Protein AF-A0A920QNW9-F1 (afdb_monomer_lite)

Secondary structure (DSSP, 8-state):
-----SB-TTSPBPHHHHHHHHHHHTT--EEEEETT-GGGHHHHHHHHHHTTPPPPEEEEEPPPPPGGG--

Foldseek 3Di:
DDDDAQADPVRHGDPLNVVLVCCQVVVPQEAEEEPVCPVVVVVNVVNCVVVVHDDHHYHHDYDDDDPVVPD

Sequence (71 aa):
MDDFIIIKSDGYPTYHFANVIDDYLMNISHVMRAEEWPPSFPKHVNIYNSLNWQMPIFVHLPMILPLTRLN

Structure (mmCIF, N/CA/C/O backbone):
data_AF-A0A920QNW9-F1
#
_entry.id   AF-A0A920QNW9-F1
#
loop_
_atom_site.group_PDB
_atom_site.id
_atom_site.type_symbol
_atom_site.label_atom_id
_atom_site.label_alt_id
_atom_site.label_comp_id
_atom_site.label_asym_id
_atom_site.label_entity_id
_atom_site.label_seq_id
_atom_site.pdbx_PDB_ins_code
_atom_site.Cartn_x
_atom_site.Cartn_y
_atom_site.Cartn_z
_atom_site.occupancy
_atom_site.B_iso_or_equiv
_atom_site.auth_seq_id
_atom_site.auth_comp_id
_atom_site.auth_asym_id
_atom_site.auth_atom_id
_atom_site.pdbx_PDB_model_num
ATOM 1 N N . MET A 1 1 ? 10.123 -8.564 11.012 1.00 68.44 1 MET A N 1
ATOM 2 C CA . MET A 1 1 ? 9.382 -7.487 10.331 1.00 68.44 1 MET A CA 1
ATOM 3 C C . MET A 1 1 ? 8.946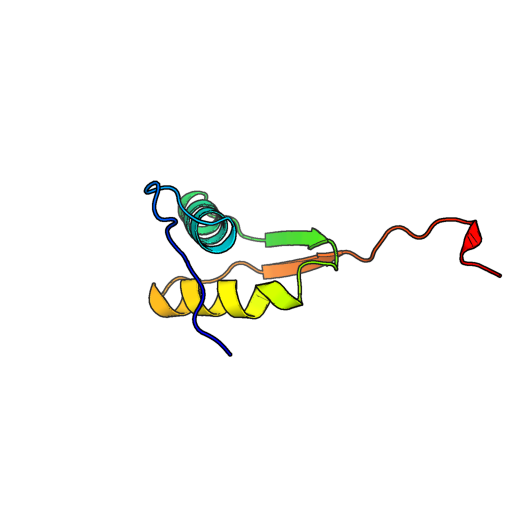 -6.551 11.428 1.00 68.44 1 MET A C 1
ATOM 5 O O . MET A 1 1 ? 8.396 -7.051 12.400 1.00 68.44 1 MET A O 1
ATOM 9 N N . ASP A 1 2 ? 9.267 -5.271 11.308 1.00 84.06 2 ASP A N 1
ATOM 10 C CA . ASP A 1 2 ? 9.033 -4.311 12.386 1.00 84.06 2 ASP A CA 1
ATOM 11 C C . ASP A 1 2 ? 7.625 -3.720 12.293 1.00 84.06 2 ASP A C 1
ATOM 13 O O . ASP A 1 2 ? 7.024 -3.680 11.210 1.00 84.06 2 ASP A O 1
ATOM 17 N N . ASP A 1 3 ? 7.115 -3.245 13.427 1.00 91.38 3 ASP A N 1
ATOM 18 C CA . ASP A 1 3 ? 5.862 -2.500 13.477 1.00 91.38 3 ASP A CA 1
ATOM 19 C C . ASP A 1 3 ? 5.998 -1.203 12.674 1.00 91.38 3 ASP A C 1
ATOM 21 O O . ASP A 1 3 ? 7.008 -0.497 12.743 1.00 91.38 3 ASP A O 1
ATOM 25 N N . PHE A 1 4 ? 4.968 -0.872 11.895 1.00 93.56 4 PHE A N 1
ATOM 26 C CA . PHE A 1 4 ? 4.957 0.330 11.069 1.00 93.56 4 PHE A CA 1
ATOM 27 C C . PHE A 1 4 ? 3.698 1.159 11.303 1.00 93.56 4 PHE A C 1
ATOM 29 O O . PHE A 1 4 ? 2.616 0.649 11.586 1.00 93.56 4 PHE A O 1
ATOM 36 N N . ILE A 1 5 ? 3.853 2.471 11.154 1.00 96.06 5 ILE A N 1
ATOM 37 C CA . ILE A 1 5 ? 2.775 3.441 11.333 1.00 96.06 5 ILE A CA 1
ATOM 38 C C . ILE A 1 5 ? 1.776 3.310 10.170 1.00 96.06 5 ILE A C 1
ATOM 40 O O . ILE A 1 5 ? 2.153 3.427 8.999 1.00 96.06 5 ILE A O 1
ATOM 44 N N . ILE A 1 6 ? 0.494 3.109 10.489 1.00 96.75 6 ILE A N 1
ATOM 45 C CA . ILE A 1 6 ? -0.612 3.098 9.510 1.00 96.75 6 ILE A CA 1
ATOM 46 C C . ILE A 1 6 ? -1.426 4.400 9.509 1.00 96.75 6 ILE A C 1
ATOM 48 O O . ILE A 1 6 ? -1.896 4.818 8.454 1.00 96.75 6 ILE A O 1
ATOM 52 N N . ILE A 1 7 ? -1.508 5.088 10.651 1.00 97.94 7 ILE A N 1
ATOM 53 C CA . ILE A 1 7 ? -2.134 6.407 10.818 1.00 97.94 7 ILE A CA 1
ATOM 54 C C . ILE A 1 7 ? -1.110 7.347 11.456 1.00 97.94 7 ILE A C 1
ATOM 56 O O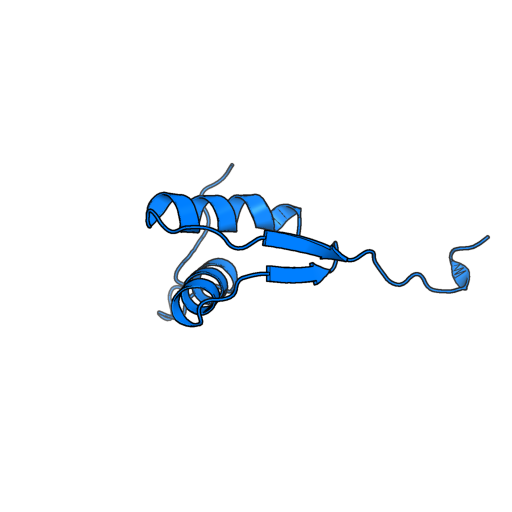 . ILE A 1 7 ? -0.508 7.011 12.476 1.00 97.94 7 ILE A O 1
ATOM 60 N N . LYS A 1 8 ? -0.887 8.511 10.845 1.00 98.00 8 LYS A N 1
ATOM 61 C CA . LYS A 1 8 ? -0.001 9.557 11.368 1.00 98.00 8 LYS A CA 1
ATOM 62 C C . LYS A 1 8 ? -0.664 10.295 12.539 1.00 98.00 8 LYS A C 1
ATOM 64 O O . LYS A 1 8 ? -1.877 10.248 12.716 1.00 98.00 8 LYS A O 1
ATOM 69 N N . SER A 1 9 ? 0.123 11.043 13.311 1.00 98.00 9 SER A N 1
ATOM 70 C CA . SER A 1 9 ? -0.379 11.844 14.441 1.00 98.00 9 SER A CA 1
ATOM 71 C C . SER A 1 9 ? -1.361 12.953 14.041 1.00 98.00 9 SER A C 1
ATOM 73 O O . SER A 1 9 ? -2.138 13.399 14.878 1.00 98.00 9 SER A O 1
ATOM 75 N N . ASP A 1 10 ? -1.352 13.376 12.775 1.00 97.38 10 ASP A N 1
ATOM 76 C CA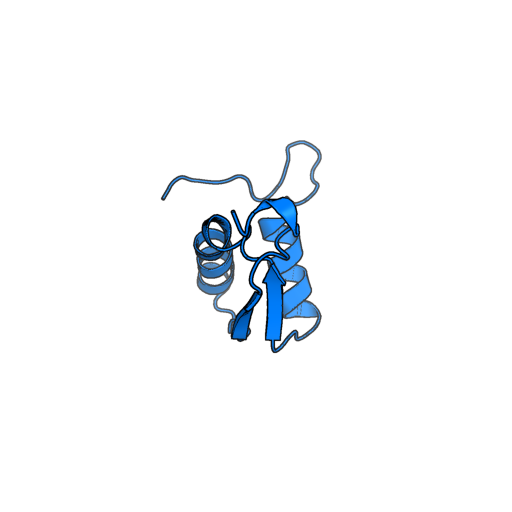 . ASP A 1 10 ? -2.305 14.335 12.200 1.00 97.38 10 ASP A CA 1
ATOM 77 C C . ASP A 1 10 ? -3.638 13.690 11.766 1.00 97.38 10 ASP A C 1
ATOM 79 O O . ASP A 1 10 ? -4.492 14.364 11.194 1.00 97.38 10 ASP A O 1
ATOM 83 N N . GLY A 1 11 ? -3.824 12.392 12.027 1.00 97.44 11 GLY A N 1
ATOM 84 C CA . GLY A 1 11 ? -5.029 11.636 11.691 1.00 97.44 11 GLY A CA 1
ATOM 85 C C . GLY A 1 11 ? -5.084 11.136 10.247 1.00 97.44 11 GLY A C 1
ATOM 86 O O . GLY A 1 11 ? -5.980 10.361 9.917 1.00 97.44 11 GLY A O 1
ATOM 87 N N . TYR A 1 12 ? -4.131 11.512 9.387 1.00 97.94 12 TYR A N 1
ATOM 88 C CA . TYR A 1 12 ? -4.100 11.032 8.007 1.00 97.94 12 TYR A CA 1
ATOM 89 C C . TYR A 1 12 ? -3.420 9.661 7.899 1.00 97.94 12 TYR A C 1
ATOM 91 O O . TYR A 1 12 ? -2.424 9.399 8.586 1.00 97.94 12 TYR A O 1
ATOM 99 N N . PRO A 1 13 ? -3.897 8.786 6.999 1.00 98.25 13 PRO A N 1
ATOM 100 C CA . PRO A 1 13 ? -3.267 7.496 6.766 1.00 98.25 13 PRO A CA 1
ATOM 101 C C . PRO A 1 13 ? -1.876 7.652 6.143 1.00 98.25 13 PRO A C 1
ATOM 103 O O . PRO A 1 13 ? -1.577 8.625 5.444 1.00 98.25 13 PRO A O 1
ATOM 106 N N . THR A 1 14 ? -1.005 6.672 6.378 1.00 97.88 14 THR A N 1
ATOM 107 C CA . THR A 1 14 ? 0.217 6.533 5.577 1.00 97.88 14 THR A CA 1
ATOM 108 C C . THR A 1 14 ? -0.127 5.997 4.192 1.00 97.88 14 THR A C 1
ATOM 110 O O . THR A 1 14 ? -1.185 5.396 3.995 1.00 97.88 14 THR A O 1
ATOM 113 N N . TYR A 1 15 ? 0.789 6.159 3.231 1.00 96.75 15 TYR A N 1
ATOM 114 C CA . TYR A 1 15 ? 0.615 5.601 1.887 1.00 96.75 15 TYR A CA 1
ATOM 115 C C . TYR A 1 15 ? 0.265 4.108 1.927 1.00 96.75 15 TYR A C 1
ATOM 117 O O . TYR A 1 15 ? -0.630 3.672 1.215 1.00 96.75 15 TYR A O 1
ATOM 125 N N . HIS A 1 16 ? 0.925 3.325 2.790 1.00 97.19 16 HIS A N 1
ATOM 126 C CA . HIS A 1 16 ? 0.689 1.883 2.852 1.00 97.19 16 HIS A CA 1
ATOM 127 C C . HIS A 1 16 ? -0.736 1.528 3.265 1.00 97.19 16 HIS A C 1
ATOM 129 O O . HIS A 1 16 ? -1.300 0.594 2.705 1.00 97.19 16 HIS A O 1
ATOM 135 N N . PHE A 1 17 ? -1.294 2.260 4.230 1.00 98.12 17 PHE A N 1
ATOM 136 C CA . PHE A 1 17 ? -2.646 2.008 4.704 1.00 98.12 17 PHE A CA 1
ATOM 137 C C . PHE A 1 17 ? -3.681 2.530 3.710 1.00 98.12 17 PHE A C 1
ATOM 139 O O . PHE A 1 17 ? -4.526 1.757 3.277 1.00 98.12 17 PHE A O 1
ATOM 146 N N . ALA A 1 18 ? -3.555 3.787 3.273 1.00 98.50 18 ALA A N 1
ATOM 147 C CA . ALA A 1 18 ? -4.467 4.380 2.294 1.00 98.50 18 ALA A CA 1
ATOM 148 C C . ALA A 1 18 ? -4.551 3.540 1.013 1.00 98.50 18 ALA A C 1
ATOM 150 O O . ALA A 1 18 ? -5.639 3.163 0.602 1.00 98.50 18 ALA A O 1
ATOM 151 N N . ASN A 1 19 ? -3.402 3.159 0.445 1.00 97.88 19 ASN A N 1
ATOM 152 C CA . ASN A 1 19 ? -3.360 2.410 -0.806 1.00 97.88 19 ASN A CA 1
ATOM 153 C C . ASN A 1 19 ? -4.062 1.047 -0.711 1.00 97.88 19 ASN A C 1
ATOM 155 O O . ASN A 1 19 ? -4.823 0.723 -1.609 1.00 97.88 19 ASN A O 1
ATOM 159 N N . VAL A 1 20 ? -3.872 0.273 0.367 1.00 98.25 20 VAL A N 1
ATOM 160 C CA . VAL A 1 20 ? -4.563 -1.025 0.512 1.00 98.25 20 VAL A CA 1
ATOM 161 C C . VAL A 1 20 ? -6.072 -0.851 0.686 1.00 98.25 20 VAL A C 1
ATOM 163 O O . VAL A 1 20 ? -6.845 -1.614 0.110 1.00 98.25 20 VAL A O 1
ATOM 166 N N . ILE A 1 21 ? -6.495 0.144 1.473 1.00 98.31 21 ILE A N 1
ATOM 167 C CA . ILE A 1 21 ? -7.920 0.434 1.667 1.00 98.31 21 ILE A CA 1
ATOM 168 C C . ILE A 1 21 ? -8.562 0.854 0.342 1.00 98.31 21 ILE A C 1
ATOM 170 O O . ILE A 1 21 ? -9.597 0.303 -0.032 1.00 98.31 21 ILE A O 1
ATOM 174 N N . ASP A 1 22 ? -7.931 1.772 -0.387 1.00 98.69 22 ASP A N 1
ATOM 175 C CA . ASP A 1 22 ? -8.433 2.258 -1.669 1.00 98.69 22 ASP A CA 1
ATOM 176 C C . ASP A 1 22 ? -8.452 1.145 -2.724 1.00 98.69 22 ASP A C 1
ATOM 178 O O . ASP A 1 22 ? -9.464 0.975 -3.400 1.00 98.69 22 ASP A O 1
ATOM 182 N N . ASP A 1 23 ? -7.394 0.332 -2.821 1.00 98.56 23 ASP A N 1
ATOM 183 C CA . ASP A 1 23 ? -7.328 -0.789 -3.764 1.00 98.56 23 ASP A CA 1
ATOM 184 C C . ASP A 1 23 ? -8.498 -1.766 -3.556 1.00 98.56 23 ASP A C 1
ATOM 186 O O . ASP A 1 23 ? -9.145 -2.183 -4.520 1.00 98.56 23 ASP A O 1
ATOM 190 N N . TYR A 1 24 ? -8.806 -2.103 -2.299 1.00 98.50 24 TYR A N 1
ATOM 191 C CA . TYR A 1 24 ? -9.926 -2.983 -1.974 1.00 98.50 24 TYR A CA 1
ATOM 192 C C . TYR A 1 24 ? -11.280 -2.330 -2.276 1.00 98.50 24 TYR A C 1
ATOM 194 O O . TYR A 1 24 ? -12.106 -2.921 -2.971 1.00 98.50 24 TYR A O 1
ATOM 202 N N . LEU A 1 25 ? -11.513 -1.102 -1.796 1.00 98.56 25 LEU A N 1
ATOM 203 C CA . LEU A 1 25 ? -12.790 -0.402 -1.985 1.00 98.56 25 LEU A CA 1
ATOM 204 C C . LEU A 1 25 ? -13.085 -0.102 -3.461 1.00 98.56 25 LEU A C 1
ATOM 206 O O . LEU A 1 25 ? -14.247 -0.076 -3.867 1.00 98.56 25 LEU A O 1
ATOM 210 N N . MET A 1 26 ? -12.044 0.098 -4.271 1.00 98.62 26 MET A N 1
ATOM 211 C CA . MET A 1 26 ? -12.152 0.318 -5.714 1.00 98.62 26 MET A CA 1
ATOM 212 C C . MET A 1 26 ? -12.156 -0.983 -6.531 1.00 98.62 26 MET A C 1
ATOM 214 O O . MET A 1 26 ? -12.255 -0.925 -7.755 1.00 98.62 26 MET A O 1
ATOM 218 N N . ASN A 1 27 ? -12.106 -2.153 -5.883 1.00 98.25 27 ASN A N 1
ATOM 219 C CA . ASN A 1 27 ? -12.076 -3.472 -6.523 1.00 98.25 27 ASN A CA 1
ATOM 220 C C . ASN A 1 27 ? -10.929 -3.630 -7.535 1.00 98.25 27 ASN A C 1
ATOM 222 O O . ASN A 1 27 ? -11.107 -4.179 -8.629 1.00 98.25 27 ASN A O 1
ATOM 226 N N . ILE A 1 28 ? -9.739 -3.139 -7.188 1.00 98.62 28 ILE A N 1
ATOM 227 C CA . ILE A 1 28 ? -8.547 -3.326 -8.011 1.00 98.62 28 ILE A CA 1
ATOM 228 C C . ILE A 1 28 ? -8.237 -4.821 -8.105 1.00 98.62 28 ILE A C 1
ATOM 230 O O . ILE A 1 28 ? -8.180 -5.527 -7.104 1.00 98.62 28 ILE A O 1
ATOM 234 N N . SER A 1 29 ? -8.033 -5.312 -9.329 1.00 98.50 29 SER A N 1
ATOM 235 C CA . SER A 1 29 ? -7.702 -6.722 -9.588 1.00 98.50 29 SER A CA 1
ATOM 236 C C . SER A 1 29 ? -6.205 -6.957 -9.793 1.00 98.50 29 SER A C 1
ATOM 238 O O . SER A 1 29 ? -5.699 -8.032 -9.472 1.00 98.50 29 SER A O 1
ATOM 240 N N . HIS A 1 30 ? -5.497 -5.955 -10.321 1.00 98.62 30 HIS A N 1
ATOM 241 C CA . HIS A 1 30 ? -4.073 -6.011 -10.629 1.0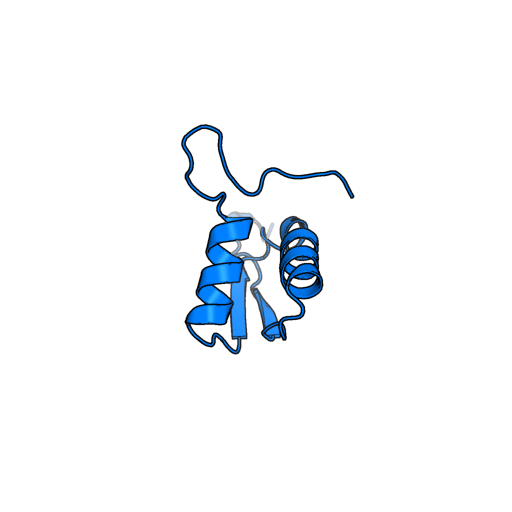0 98.62 30 HIS A CA 1
ATOM 242 C C . HIS A 1 30 ? -3.404 -4.704 -10.213 1.00 98.62 30 HIS A C 1
ATOM 244 O O . HIS A 1 30 ? -3.772 -3.634 -10.694 1.00 98.62 30 HIS A O 1
ATOM 250 N N . VAL A 1 31 ? -2.389 -4.799 -9.361 1.00 98.19 31 VAL A N 1
ATOM 251 C CA . VAL A 1 31 ? -1.537 -3.675 -8.976 1.00 98.19 31 VAL A CA 1
ATOM 252 C C . VAL A 1 31 ? -0.234 -3.792 -9.753 1.00 98.19 31 VAL A C 1
ATOM 254 O O . VAL A 1 31 ? 0.580 -4.679 -9.492 1.00 98.19 31 VAL A O 1
ATOM 257 N N . MET A 1 32 ? -0.035 -2.896 -10.717 1.00 97.56 32 MET A N 1
ATOM 258 C CA . MET A 1 32 ? 1.205 -2.791 -11.487 1.00 97.56 32 MET A CA 1
ATOM 259 C C . MET A 1 32 ? 1.964 -1.548 -11.041 1.00 97.56 32 MET A C 1
ATOM 261 O O . MET A 1 32 ? 1.442 -0.438 -11.129 1.00 97.56 32 MET A O 1
ATOM 265 N N . ARG A 1 33 ? 3.185 -1.719 -10.539 1.00 95.62 33 ARG A N 1
ATOM 266 C CA . ARG A 1 33 ? 3.988 -0.613 -9.994 1.00 95.62 33 ARG A CA 1
ATOM 267 C C . ARG A 1 33 ? 5.477 -0.859 -10.177 1.00 95.62 33 ARG A C 1
ATOM 269 O O . ARG A 1 33 ? 5.876 -1.974 -10.478 1.00 95.62 33 ARG A O 1
ATOM 276 N N . ALA A 1 34 ? 6.295 0.167 -10.002 1.00 93.81 34 ALA A N 1
ATOM 277 C CA . ALA A 1 34 ? 7.730 0.082 -10.250 1.00 93.81 34 ALA A CA 1
ATOM 278 C C . ALA A 1 34 ? 8.494 -0.780 -9.211 1.00 93.81 34 ALA A C 1
ATOM 280 O O . ALA A 1 34 ? 8.001 -1.059 -8.111 1.00 93.81 34 ALA A O 1
ATOM 281 N N . GLU A 1 35 ? 9.687 -1.254 -9.586 1.00 92.56 35 GLU A N 1
ATOM 282 C CA . GLU A 1 35 ? 10.523 -2.176 -8.800 1.00 92.56 35 GLU A CA 1
ATOM 283 C C . GLU A 1 35 ? 11.127 -1.585 -7.518 1.00 92.56 35 GLU A C 1
ATOM 285 O O . GLU A 1 35 ? 11.773 -2.323 -6.780 1.00 92.56 35 GLU A O 1
ATOM 290 N N . GLU A 1 36 ? 10.914 -0.307 -7.189 1.00 89.81 36 GLU A N 1
ATOM 291 C CA . GLU A 1 36 ? 11.303 0.218 -5.873 1.00 89.81 36 GLU A CA 1
ATOM 292 C C . GLU A 1 36 ? 10.356 -0.222 -4.738 1.00 89.81 36 GLU A C 1
ATOM 294 O O . GLU A 1 36 ? 10.690 -0.124 -3.556 1.00 89.81 36 GLU A O 1
ATOM 299 N N . TRP A 1 37 ? 9.173 -0.743 -5.076 1.00 91.25 37 TRP A N 1
ATOM 300 C CA . TRP A 1 37 ? 8.132 -1.122 -4.117 1.00 91.25 37 TRP A CA 1
ATOM 301 C C . TRP A 1 37 ? 8.157 -2.548 -3.513 1.00 91.25 37 TRP A C 1
ATOM 303 O O . TRP A 1 37 ? 7.447 -2.744 -2.518 1.00 91.25 37 TRP A O 1
ATOM 313 N N . PRO A 1 38 ? 8.938 -3.548 -3.980 1.00 90.88 38 PRO A N 1
ATOM 314 C CA . PRO A 1 38 ? 9.017 -4.871 -3.357 1.00 90.88 38 PRO A CA 1
ATOM 315 C C . PRO A 1 38 ? 9.317 -4.868 -1.848 1.00 90.88 38 PRO A C 1
ATOM 317 O O . PRO A 1 38 ? 8.643 -5.612 -1.136 1.00 90.88 38 PRO A O 1
ATOM 320 N N . PRO A 1 39 ? 10.208 -4.016 -1.291 1.00 92.25 39 PRO A N 1
ATOM 321 C CA . PRO A 1 39 ? 10.423 -3.959 0.161 1.00 92.25 39 PRO A CA 1
ATOM 322 C C . PRO A 1 39 ? 9.171 -3.564 0.959 1.00 92.25 39 PRO A C 1
ATOM 324 O O . PRO A 1 39 ? 9.045 -3.892 2.138 1.00 92.25 39 PRO A O 1
ATOM 327 N N . SER A 1 40 ? 8.231 -2.863 0.322 1.00 93.31 40 SER A N 1
ATOM 328 C CA . SER A 1 40 ? 6.962 -2.446 0.924 1.00 93.31 40 SER A CA 1
ATOM 329 C C . SER A 1 40 ? 5.858 -3.491 0.781 1.00 93.31 40 SER A C 1
ATOM 331 O O . SER A 1 40 ? 4.871 -3.434 1.513 1.00 93.31 40 SER A O 1
ATOM 333 N N . PHE A 1 41 ? 6.004 -4.454 -0.133 1.00 95.75 41 PHE A N 1
ATOM 334 C CA . PHE A 1 41 ? 4.981 -5.459 -0.408 1.00 95.75 41 PHE A CA 1
ATOM 335 C C . PHE A 1 41 ? 4.584 -6.294 0.827 1.00 95.75 41 PHE A C 1
ATOM 337 O O . PHE A 1 41 ? 3.382 -6.422 1.064 1.00 95.75 41 PHE A O 1
ATOM 344 N N . PRO A 1 42 ? 5.510 -6.757 1.696 1.00 95.94 42 PRO A N 1
ATOM 345 C CA . PRO A 1 42 ? 5.133 -7.465 2.924 1.00 95.94 42 PRO A CA 1
ATOM 346 C C . PRO A 1 42 ? 4.217 -6.660 3.860 1.00 95.94 42 PRO A C 1
ATOM 348 O O . PRO A 1 42 ? 3.362 -7.237 4.530 1.00 95.94 42 PRO A O 1
ATOM 351 N N . LYS A 1 43 ? 4.341 -5.323 3.885 1.00 96.38 43 LYS A N 1
ATOM 352 C CA . LYS A 1 43 ? 3.453 -4.457 4.680 1.00 96.38 43 LYS A CA 1
ATOM 353 C C . LYS A 1 43 ? 2.025 -4.499 4.145 1.00 96.38 43 LYS A C 1
ATOM 355 O O . LYS A 1 43 ? 1.086 -4.616 4.923 1.00 96.38 43 LYS A O 1
ATOM 360 N N . HIS A 1 44 ? 1.869 -4.436 2.821 1.00 97.12 44 HIS A N 1
ATOM 361 C CA . HIS A 1 44 ? 0.568 -4.514 2.154 1.00 97.12 44 HIS A CA 1
ATOM 362 C C . HIS A 1 44 ? -0.094 -5.873 2.368 1.00 97.12 44 HIS A C 1
ATOM 364 O O . HIS A 1 44 ? -1.252 -5.914 2.774 1.00 97.12 44 HIS A O 1
ATOM 370 N N . VAL A 1 45 ? 0.662 -6.966 2.212 1.00 96.94 45 VAL A N 1
ATOM 371 C CA . VAL A 1 45 ? 0.191 -8.334 2.500 1.00 96.94 45 VAL A CA 1
ATOM 372 C C . VAL A 1 45 ? -0.370 -8.438 3.920 1.00 96.94 45 VAL A C 1
ATOM 374 O O . VAL A 1 45 ? -1.452 -8.983 4.117 1.00 96.94 45 VAL A O 1
ATOM 377 N N . ASN A 1 46 ? 0.322 -7.875 4.911 1.00 96.81 46 ASN A N 1
ATOM 378 C CA . ASN A 1 46 ? -0.141 -7.937 6.296 1.00 96.81 46 ASN A CA 1
ATOM 379 C C . ASN A 1 46 ? -1.416 -7.130 6.556 1.00 96.81 46 ASN A C 1
ATOM 381 O O . ASN A 1 46 ? -2.232 -7.571 7.360 1.00 96.81 46 ASN A O 1
ATOM 385 N N . ILE A 1 47 ? -1.620 -6.000 5.870 1.00 97.62 47 ILE A N 1
ATOM 386 C CA . ILE A 1 47 ? -2.872 -5.233 5.965 1.00 97.62 47 ILE A CA 1
ATOM 387 C C . ILE A 1 47 ? -4.031 -6.014 5.325 1.00 97.62 47 ILE A C 1
ATOM 389 O O . ILE A 1 47 ? -5.088 -6.134 5.934 1.00 97.62 47 ILE A O 1
ATOM 393 N N . TYR A 1 48 ? -3.838 -6.599 4.136 1.00 98.25 48 TYR A N 1
ATOM 394 C CA . TYR A 1 48 ? -4.862 -7.449 3.509 1.00 98.25 48 TYR A CA 1
ATOM 395 C C . TYR A 1 48 ? -5.236 -8.637 4.408 1.00 98.25 48 TYR A C 1
ATOM 397 O O . TYR A 1 48 ? -6.418 -8.896 4.641 1.00 98.25 48 TYR A O 1
ATOM 405 N N . ASN A 1 49 ? -4.232 -9.322 4.966 1.00 97.50 49 ASN A N 1
ATOM 406 C CA . ASN A 1 49 ? -4.443 -10.468 5.849 1.00 97.50 49 ASN A CA 1
ATOM 407 C C . ASN A 1 49 ? -5.166 -10.085 7.148 1.00 97.50 49 ASN A C 1
ATOM 409 O O . ASN A 1 49 ? -6.045 -10.826 7.582 1.00 97.50 49 ASN A O 1
ATOM 413 N N . SER A 1 50 ? -4.825 -8.947 7.766 1.00 97.31 50 SER A N 1
ATOM 414 C CA . SER A 1 50 ? -5.450 -8.514 9.025 1.00 97.31 50 SER A CA 1
ATOM 415 C C . SER A 1 50 ? -6.911 -8.094 8.863 1.00 97.31 50 SER A C 1
ATOM 417 O O . SER A 1 50 ? -7.67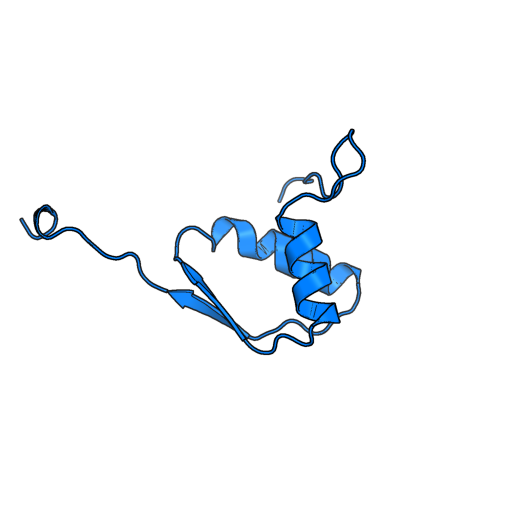9 -8.189 9.817 1.00 97.31 50 SER A O 1
ATOM 419 N N . LEU A 1 51 ? -7.298 -7.660 7.661 1.00 97.75 51 LEU A N 1
ATOM 420 C CA . LEU A 1 51 ? -8.673 -7.307 7.306 1.00 97.75 51 LEU A CA 1
ATOM 421 C C . LEU A 1 51 ? -9.456 -8.484 6.700 1.00 97.75 51 LEU A C 1
ATOM 423 O O . LEU A 1 51 ? -10.626 -8.323 6.359 1.00 97.75 51 LEU A O 1
ATOM 427 N N . ASN A 1 52 ? -8.831 -9.662 6.571 1.00 98.12 52 ASN A N 1
ATOM 428 C CA . ASN A 1 52 ? -9.393 -10.839 5.903 1.00 98.12 52 ASN A CA 1
ATOM 429 C C . ASN A 1 52 ? -9.860 -10.553 4.463 1.00 98.12 52 ASN A C 1
A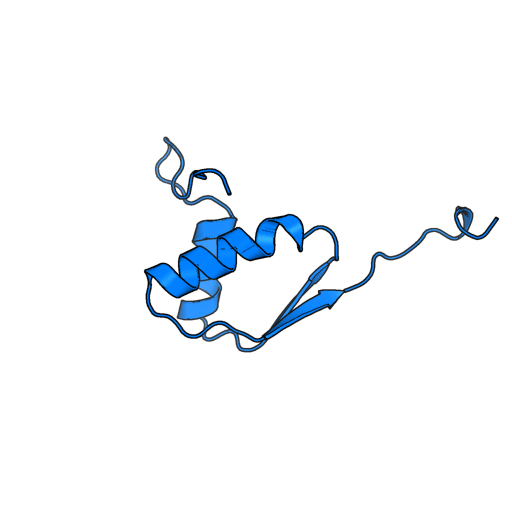TOM 431 O O . ASN A 1 52 ? -10.872 -11.086 4.006 1.00 98.12 52 ASN A O 1
ATOM 435 N N . TRP A 1 53 ? -9.123 -9.711 3.740 1.00 98.31 53 TRP A N 1
ATOM 436 C CA . TRP A 1 53 ? -9.445 -9.323 2.370 1.00 98.31 53 TRP A CA 1
ATOM 437 C C . TRP A 1 53 ? -8.653 -10.122 1.341 1.00 98.31 53 TRP A C 1
ATOM 439 O O . TRP A 1 53 ? -7.489 -10.467 1.548 1.00 98.31 53 TRP A O 1
ATOM 449 N N . GLN A 1 54 ? -9.282 -10.386 0.193 1.00 97.38 54 GLN A N 1
ATOM 450 C CA . GLN A 1 54 ? -8.591 -10.973 -0.947 1.00 97.38 54 GLN A CA 1
ATOM 451 C C . GLN A 1 54 ? -7.685 -9.924 -1.599 1.00 97.38 54 GLN A C 1
ATOM 453 O O . GLN A 1 54 ? -8.124 -8.827 -1.936 1.00 97.38 54 GLN A O 1
ATOM 458 N N . MET A 1 55 ? -6.420 -10.284 -1.792 1.00 97.81 55 MET A N 1
ATOM 459 C CA . MET A 1 55 ? -5.417 -9.410 -2.389 1.00 97.81 55 MET A CA 1
ATOM 460 C C . MET A 1 55 ? -5.492 -9.434 -3.931 1.00 97.81 55 MET A C 1
ATOM 462 O O . MET A 1 55 ? -5.745 -10.502 -4.503 1.00 97.81 55 MET A O 1
ATOM 466 N N . PRO A 1 56 ? -5.230 -8.307 -4.622 1.00 98.38 56 PRO A N 1
ATOM 467 C CA . PRO A 1 56 ? -5.040 -8.297 -6.070 1.00 98.38 56 PRO A CA 1
ATOM 468 C C . PRO A 1 56 ? -3.750 -9.012 -6.488 1.00 98.38 56 PRO A C 1
ATOM 470 O O . PRO A 1 56 ? -2.878 -9.328 -5.676 1.00 98.38 56 PRO A O 1
ATOM 473 N N . ILE A 1 57 ? -3.594 -9.222 -7.792 1.00 98.31 57 ILE A N 1
ATOM 474 C CA . ILE A 1 57 ? -2.335 -9.697 -8.368 1.00 98.31 57 ILE A CA 1
ATOM 475 C C . ILE A 1 57 ? -1.341 -8.533 -8.405 1.00 98.31 57 ILE A C 1
ATOM 477 O O . ILE A 1 57 ? -1.623 -7.488 -8.988 1.00 98.31 57 ILE A O 1
ATOM 481 N N . PHE A 1 58 ? -0.160 -8.715 -7.816 1.00 97.62 58 PHE A N 1
ATOM 482 C CA . PHE A 1 58 ? 0.907 -7.713 -7.840 1.00 97.62 58 PHE A CA 1
ATOM 483 C C . PHE A 1 58 ? 1.928 -8.012 -8.938 1.00 97.62 58 PHE A C 1
ATOM 485 O O . PHE A 1 58 ? 2.463 -9.117 -9.017 1.00 97.62 58 PHE A O 1
ATOM 492 N N . VAL A 1 59 ? 2.249 -6.997 -9.739 1.00 97.25 59 VAL A N 1
ATOM 493 C CA . VAL A 1 59 ? 3.284 -7.036 -10.777 1.00 97.25 59 VAL A CA 1
ATOM 494 C C . VAL A 1 59 ? 4.244 -5.869 -10.550 1.00 97.25 59 VAL A C 1
ATOM 496 O O . VAL A 1 59 ? 3.831 -4.709 -10.547 1.00 97.25 59 VAL A O 1
ATOM 499 N N . HIS A 1 60 ? 5.529 -6.172 -10.355 1.00 96.50 60 HIS A N 1
ATOM 500 C CA . HIS A 1 60 ? 6.571 -5.154 -10.215 1.00 96.50 60 HIS A CA 1
ATOM 501 C C . HIS A 1 60 ? 7.298 -4.978 -11.552 1.00 96.50 60 HIS A C 1
ATOM 503 O O . HIS A 1 60 ? 7.841 -5.935 -12.101 1.00 96.50 60 HIS A O 1
ATOM 509 N N . LEU A 1 61 ? 7.252 -3.763 -12.090 1.00 95.81 61 LEU A N 1
ATOM 510 C CA . LEU A 1 61 ? 7.802 -3.389 -13.387 1.00 95.81 61 LEU A CA 1
ATOM 511 C C . LEU A 1 61 ? 9.281 -3.003 -13.239 1.00 95.81 61 LEU A C 1
ATOM 513 O O . LEU A 1 61 ? 9.605 -2.264 -12.306 1.00 95.81 61 LEU A O 1
ATOM 517 N N . PRO A 1 62 ? 10.164 -3.455 -14.148 1.00 93.44 62 PRO A N 1
ATOM 518 C CA . PRO A 1 62 ? 11.588 -3.155 -14.069 1.00 93.44 62 PRO A CA 1
ATOM 519 C C . PRO A 1 62 ? 11.861 -1.657 -14.230 1.00 93.44 62 PRO A C 1
ATOM 521 O O . PRO A 1 62 ? 11.123 -0.945 -14.919 1.00 93.44 62 PRO A O 1
ATOM 524 N N . MET A 1 63 ? 12.954 -1.179 -13.635 1.00 90.69 63 MET A N 1
ATOM 525 C CA . MET A 1 63 ? 13.385 0.207 -13.808 1.00 90.69 63 MET A CA 1
ATOM 526 C C . MET A 1 63 ? 13.781 0.506 -15.258 1.00 90.69 63 MET A C 1
ATOM 528 O O . MET A 1 63 ? 14.472 -0.270 -15.920 1.00 90.69 63 MET A O 1
ATOM 532 N N . ILE A 1 64 ? 13.433 1.709 -15.718 1.00 90.69 64 ILE A N 1
ATOM 533 C CA . ILE A 1 64 ? 13.974 2.257 -16.963 1.00 90.69 64 ILE A CA 1
ATOM 534 C C . ILE A 1 64 ? 15.434 2.645 -16.713 1.00 90.69 64 ILE A C 1
ATOM 536 O O . ILE A 1 64 ? 15.732 3.490 -15.867 1.00 90.69 64 ILE A O 1
ATOM 540 N N . LEU A 1 65 ? 16.354 2.022 -17.448 1.00 88.50 65 LEU A N 1
ATOM 541 C CA . LEU A 1 65 ? 17.783 2.300 -17.336 1.00 88.50 65 LEU A CA 1
ATOM 542 C C . LEU A 1 65 ? 18.197 3.440 -18.280 1.00 88.50 65 LEU A C 1
ATOM 544 O O . LEU A 1 65 ? 17.785 3.452 -19.442 1.00 88.50 65 LEU A O 1
ATOM 548 N N . PRO A 1 66 ? 19.042 4.383 -17.826 1.00 87.19 66 PRO A N 1
ATOM 549 C CA . PRO A 1 66 ? 19.653 5.355 -18.721 1.00 87.19 66 PRO A CA 1
ATOM 550 C C . PRO A 1 66 ? 20.670 4.668 -19.644 1.00 87.19 66 PRO A C 1
ATOM 552 O O . PRO A 1 66 ? 21.332 3.705 -19.253 1.00 87.19 66 PRO A O 1
ATOM 555 N N . LEU A 1 67 ? 20.859 5.220 -20.846 1.00 84.94 67 LEU A N 1
ATOM 556 C CA . LEU A 1 67 ? 21.821 4.713 -21.840 1.00 84.94 67 LEU A CA 1
ATOM 557 C C . LEU A 1 67 ? 23.263 4.636 -21.308 1.00 84.94 67 LEU A C 1
ATOM 559 O O . LEU A 1 67 ? 24.051 3.817 -21.764 1.00 84.94 67 LEU A O 1
ATOM 563 N N . THR A 1 68 ? 23.604 5.455 -20.312 1.00 80.50 68 THR A N 1
ATOM 564 C CA . THR A 1 68 ? 24.933 5.514 -19.684 1.00 80.50 68 THR A CA 1
ATOM 565 C C . THR A 1 68 ? 25.280 4.297 -18.825 1.00 80.50 68 THR A C 1
ATOM 567 O O . THR A 1 68 ? 26.417 4.185 -18.379 1.00 80.50 68 THR A O 1
ATOM 570 N N . ARG A 1 69 ? 24.326 3.391 -18.575 1.00 61.34 69 ARG A N 1
ATOM 571 C CA . ARG A 1 69 ? 24.519 2.176 -17.767 1.00 61.34 69 ARG A CA 1
ATOM 572 C C . ARG A 1 69 ? 24.887 0.930 -18.584 1.00 61.34 69 ARG A C 1
ATOM 574 O O . ARG A 1 69 ? 24.975 -0.145 -18.002 1.00 61.34 69 ARG A O 1
ATOM 581 N N . LEU A 1 70 ? 25.071 1.064 -19.901 1.00 60.50 70 LEU A N 1
ATOM 582 C CA . LEU A 1 70 ? 25.423 -0.031 -20.820 1.00 60.50 70 LEU A CA 1
ATOM 583 C C . LEU A 1 70 ? 26.938 -0.164 -21.084 1.00 60.50 70 LEU A C 1
ATOM 585 O O . LEU A 1 70 ? 27.324 -0.846 -22.032 1.00 60.50 70 LEU A O 1
ATOM 589 N N . ASN A 1 71 ? 27.776 0.462 -20.252 1.00 53.25 71 ASN A N 1
ATOM 590 C CA . ASN A 1 71 ? 29.236 0.454 -20.377 1.00 53.25 71 ASN A CA 1
ATOM 591 C C . ASN A 1 71 ? 29.885 -0.320 -19.231 1.00 53.25 71 ASN A C 1
ATOM 593 O O . ASN A 1 71 ? 29.532 -0.018 -18.067 1.00 53.25 71 ASN A O 1
#

Radius of gyration: 14.9 Å; chains: 1; bounding box: 42×25×36 Å

pLDDT: mean 93.72, std 8.96, range [53.25, 98.69]